Protein AF-A0AAN1WGZ3-F1 (afdb_monomer_lite)

Organism: NCBI:txid2721545

Structure (mmCIF, N/CA/C/O backbone):
data_AF-A0AAN1WGZ3-F1
#
_entry.id   AF-A0AAN1WGZ3-F1
#
loop_
_atom_site.group_PDB
_atom_site.id
_atom_site.type_symbol
_atom_site.label_atom_id
_atom_site.label_alt_id
_atom_site.label_comp_id
_atom_site.label_asym_id
_atom_site.label_entity_id
_atom_site.label_seq_id
_atom_site.pdbx_PDB_ins_code
_atom_site.Cartn_x
_atom_site.Cartn_y
_atom_site.Cartn_z
_atom_site.occupancy
_atom_site.B_iso_or_equiv
_atom_site.auth_seq_id
_atom_site.auth_comp_id
_atom_site.auth_asym_id
_atom_site.auth_atom_id
_atom_site.pdbx_PDB_model_num
ATOM 1 N N . MET A 1 1 ? 32.725 -44.869 12.347 1.00 58.53 1 MET A N 1
ATOM 2 C CA . MET A 1 1 ? 33.071 -43.441 12.246 1.00 58.53 1 MET A CA 1
ATOM 3 C C . MET A 1 1 ? 31.828 -42.665 12.606 1.00 58.53 1 MET A C 1
ATOM 5 O O . MET A 1 1 ? 30.893 -42.630 11.819 1.00 58.53 1 MET A O 1
ATOM 9 N N . SER A 1 2 ? 31.799 -42.163 13.828 1.00 51.41 2 SER A N 1
ATOM 10 C CA . SER A 1 2 ? 30.819 -41.206 14.329 1.00 51.41 2 SER A CA 1
ATOM 11 C C . SER A 1 2 ? 31.590 -40.447 15.392 1.00 51.41 2 SER A C 1
ATOM 13 O O . SER A 1 2 ? 31.663 -40.877 16.540 1.00 51.41 2 SER A O 1
ATOM 15 N N . ASP A 1 3 ? 32.325 -39.445 14.918 1.00 56.78 3 ASP A N 1
ATOM 16 C CA . ASP A 1 3 ? 33.031 -38.489 15.752 1.00 56.78 3 ASP A CA 1
ATOM 17 C C . ASP A 1 3 ? 31.974 -37.742 16.572 1.00 56.78 3 ASP A C 1
ATOM 19 O O . ASP A 1 3 ? 31.217 -36.918 16.059 1.00 56.78 3 ASP A O 1
ATOM 23 N N . GLU A 1 4 ? 31.870 -38.144 17.835 1.00 59.75 4 GLU A N 1
ATOM 24 C CA . GLU A 1 4 ? 31.152 -37.459 18.900 1.00 59.75 4 GLU A CA 1
ATOM 25 C C . GLU A 1 4 ? 31.938 -36.180 19.204 1.00 59.75 4 GLU A C 1
ATOM 27 O O . GLU A 1 4 ? 32.927 -36.198 19.937 1.00 59.75 4 GLU A O 1
ATOM 32 N N . TYR A 1 5 ? 31.572 -35.082 18.543 1.00 63.56 5 TYR A N 1
ATOM 33 C CA . TYR A 1 5 ? 32.102 -33.772 18.891 1.00 63.56 5 TYR A CA 1
ATOM 34 C C . TYR A 1 5 ? 31.440 -33.317 20.192 1.00 63.56 5 TYR A C 1
ATOM 36 O O . TYR A 1 5 ? 30.268 -32.955 20.227 1.00 63.56 5 TYR A O 1
ATOM 44 N N . ASP A 1 6 ? 32.254 -33.422 21.233 1.00 57.12 6 ASP A N 1
ATOM 45 C CA . ASP A 1 6 ? 32.156 -32.899 22.590 1.00 57.12 6 ASP A CA 1
ATOM 46 C C . ASP A 1 6 ? 31.664 -31.435 22.609 1.00 57.12 6 ASP A C 1
ATOM 48 O O . ASP A 1 6 ? 32.362 -30.517 22.169 1.00 57.12 6 ASP A O 1
ATOM 52 N N . ASP A 1 7 ? 30.431 -31.231 23.080 1.00 60.88 7 ASP A N 1
ATOM 53 C CA . ASP A 1 7 ? 29.788 -29.926 23.261 1.00 60.88 7 ASP A CA 1
ATOM 54 C C . ASP A 1 7 ? 30.297 -29.274 24.556 1.00 60.88 7 ASP A C 1
ATOM 56 O O . ASP A 1 7 ? 29.658 -29.310 25.608 1.00 60.88 7 ASP A O 1
ATOM 60 N N . VAL A 1 8 ? 31.503 -28.708 24.494 1.00 59.81 8 VAL A N 1
ATOM 61 C CA . VAL A 1 8 ? 32.076 -27.900 25.579 1.00 59.81 8 VAL A CA 1
ATOM 62 C C . VAL A 1 8 ? 31.570 -26.459 25.492 1.00 59.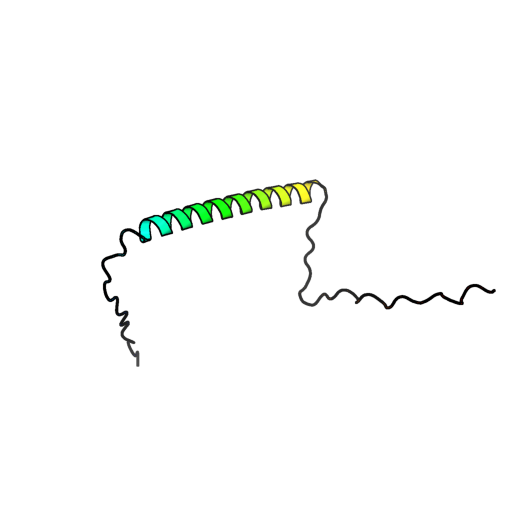81 8 VAL A C 1
ATOM 64 O O . VAL A 1 8 ? 32.296 -25.533 25.130 1.00 59.81 8 VAL A O 1
ATOM 67 N N . LEU A 1 9 ? 30.300 -26.253 25.845 1.00 59.56 9 LEU A N 1
ATOM 68 C CA . LEU A 1 9 ? 29.815 -24.924 26.215 1.00 59.56 9 LEU A CA 1
ATOM 69 C C . LEU A 1 9 ? 30.308 -24.605 27.628 1.00 59.56 9 LEU A C 1
ATOM 71 O O . LEU A 1 9 ? 29.709 -24.997 28.629 1.00 59.56 9 LEU A O 1
ATOM 75 N N . ASP A 1 10 ? 31.432 -23.896 27.680 1.00 58.00 10 ASP A N 1
ATOM 76 C CA . ASP A 1 10 ? 32.002 -23.294 28.882 1.00 58.00 10 ASP A CA 1
ATOM 77 C C . ASP A 1 10 ? 31.046 -22.203 29.399 1.00 58.00 10 ASP A C 1
ATOM 79 O O . ASP A 1 10 ? 31.123 -21.029 29.036 1.00 58.00 10 ASP A O 1
ATOM 83 N N . ASN A 1 11 ? 30.053 -22.620 30.186 1.00 65.00 11 ASN A N 1
ATOM 84 C CA . ASN A 1 11 ? 29.150 -21.729 30.903 1.00 65.00 11 ASN A CA 1
ATOM 85 C C . ASN A 1 11 ? 29.834 -21.300 32.209 1.00 65.00 11 ASN A C 1
ATOM 87 O O . ASN A 1 11 ? 29.510 -21.808 33.287 1.00 65.00 11 ASN A O 1
ATOM 91 N N . ASP A 1 12 ? 30.816 -20.399 32.095 1.00 52.72 12 ASP A N 1
ATOM 92 C CA . ASP A 1 12 ? 31.421 -19.724 33.243 1.00 52.72 12 ASP A CA 1
ATOM 93 C C . ASP A 1 12 ? 30.348 -18.875 33.933 1.00 52.72 12 ASP A C 1
ATOM 95 O O . ASP A 1 12 ? 29.893 -17.837 33.442 1.00 52.72 12 ASP A O 1
ATOM 99 N N . ALA A 1 13 ? 29.879 -19.398 35.061 1.00 58.53 13 ALA A N 1
ATOM 100 C CA . ALA A 1 13 ? 28.810 -18.849 35.864 1.00 58.53 13 ALA A CA 1
ATOM 101 C C . ALA A 1 13 ? 29.198 -17.474 36.433 1.00 58.53 13 ALA A C 1
ATOM 103 O O . ALA A 1 13 ? 29.682 -17.356 37.560 1.00 58.53 13 ALA A O 1
ATOM 104 N N . SER A 1 14 ? 28.891 -16.407 35.694 1.00 53.06 14 SER A N 1
ATOM 105 C CA . SER A 1 14 ? 28.750 -15.075 36.276 1.00 53.06 14 SER A CA 1
ATOM 106 C C . SER A 1 14 ? 27.387 -14.984 36.966 1.00 53.06 14 SER A C 1
ATOM 108 O O . SER A 1 14 ? 26.348 -14.713 36.358 1.00 53.06 14 SER A O 1
ATOM 110 N N . SER A 1 15 ? 27.399 -15.282 38.264 1.00 61.12 15 SER A N 1
ATOM 111 C CA . SER A 1 15 ? 26.279 -15.124 39.195 1.00 61.12 15 SER A CA 1
ATOM 112 C C . SER A 1 15 ? 25.978 -13.636 39.453 1.00 61.12 15 SER A C 1
ATOM 114 O O 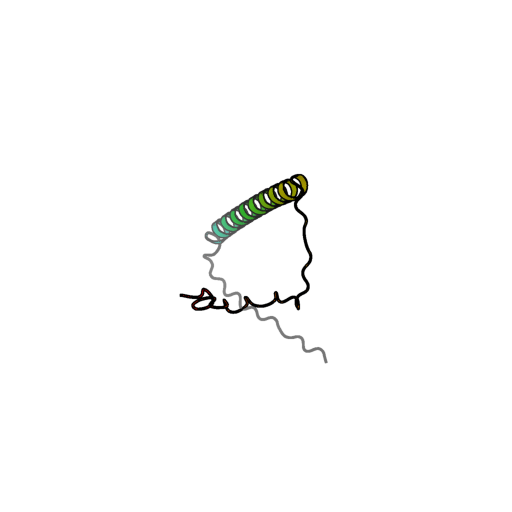. SER A 1 15 ? 26.165 -13.150 40.564 1.00 61.12 15 SER A O 1
ATOM 116 N N . ASP A 1 16 ? 25.512 -12.918 38.430 1.00 54.66 16 ASP A N 1
ATOM 117 C CA . ASP A 1 16 ? 24.830 -11.612 38.531 1.00 54.66 16 ASP A CA 1
ATOM 118 C C . ASP A 1 16 ? 23.809 -11.450 37.374 1.00 54.66 16 ASP A C 1
ATOM 120 O O . ASP A 1 16 ? 23.682 -10.420 36.720 1.00 54.66 16 ASP A O 1
ATOM 124 N N . THR A 1 17 ? 23.105 -12.541 37.057 1.00 60.12 17 THR A N 1
ATOM 125 C CA . THR A 1 17 ? 22.187 -12.686 35.906 1.00 60.12 17 THR A CA 1
ATOM 126 C C . THR A 1 17 ? 20.758 -13.030 36.330 1.00 60.12 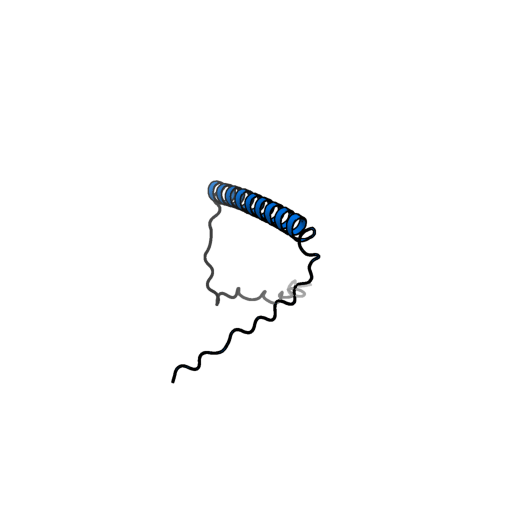17 THR A C 1
ATOM 128 O O . THR A 1 17 ? 19.978 -13.550 35.547 1.00 60.12 17 THR A O 1
ATOM 131 N N . VAL A 1 18 ? 20.373 -12.741 37.577 1.00 55.75 18 VAL A N 1
ATOM 132 C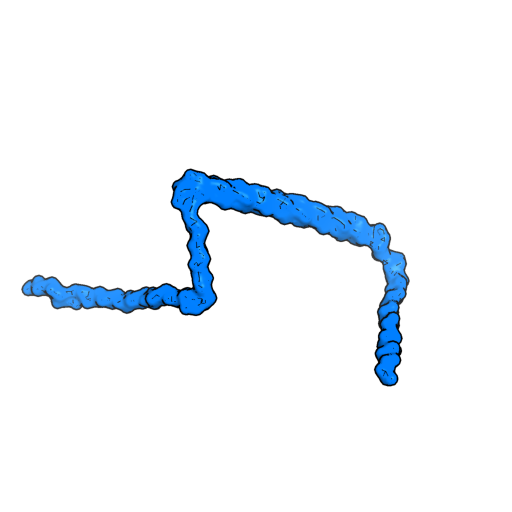 CA . VAL A 1 18 ? 18.983 -12.945 38.048 1.00 55.75 18 VAL A CA 1
ATOM 133 C C . VAL A 1 18 ? 18.176 -11.647 38.140 1.00 55.75 18 VAL A C 1
ATOM 135 O O . VAL A 1 18 ? 16.973 -11.694 38.365 1.00 55.75 18 VAL A O 1
ATOM 138 N N . SER A 1 19 ? 18.818 -10.488 37.942 1.00 55.41 19 SER A N 1
ATOM 139 C CA . SER A 1 19 ? 18.158 -9.172 37.978 1.00 55.41 19 SER A CA 1
ATOM 140 C C . SER A 1 19 ? 17.968 -8.554 36.583 1.00 55.41 19 SER A C 1
ATOM 142 O O . SER A 1 19 ? 17.002 -7.831 36.364 1.00 55.41 19 SER A O 1
ATOM 144 N N . SER A 1 20 ? 18.846 -8.856 35.616 1.00 58.00 20 SER A N 1
ATOM 145 C CA . SER A 1 20 ? 18.717 -8.367 34.230 1.00 58.00 20 SER A CA 1
ATOM 146 C C . SER A 1 20 ? 17.790 -9.224 33.363 1.00 58.00 20 SER A C 1
ATOM 148 O O . SER A 1 20 ? 17.193 -8.710 32.420 1.00 58.00 20 SER A O 1
ATOM 150 N N . ASP A 1 21 ? 17.636 -10.506 33.698 1.00 55.81 21 ASP A N 1
ATOM 151 C CA . ASP A 1 21 ? 16.797 -11.445 32.950 1.00 55.81 21 ASP A CA 1
ATOM 152 C C . ASP A 1 21 ? 15.304 -11.092 33.082 1.00 55.81 21 ASP A C 1
ATOM 154 O O . ASP A 1 21 ? 14.577 -11.090 32.094 1.00 55.81 21 ASP A O 1
ATOM 158 N N . MET A 1 22 ? 14.868 -10.633 34.265 1.00 57.56 22 MET A N 1
ATOM 159 C CA . MET A 1 22 ? 13.486 -10.194 34.526 1.00 57.56 22 MET A CA 1
ATOM 160 C C . MET A 1 22 ? 13.087 -8.928 33.734 1.00 57.56 22 MET A C 1
ATOM 162 O O . MET A 1 22 ? 11.945 -8.788 33.297 1.00 57.56 22 MET A O 1
ATOM 166 N N . GLU A 1 23 ? 14.021 -7.998 33.521 1.00 58.91 23 GLU A N 1
ATOM 167 C CA . GLU A 1 23 ? 13.785 -6.791 32.711 1.00 58.91 23 GLU A CA 1
ATOM 168 C C . GLU A 1 23 ? 13.805 -7.109 31.207 1.00 58.91 23 GLU A C 1
ATOM 170 O O . GLU A 1 23 ? 13.035 -6.536 30.433 1.00 58.91 23 GLU A O 1
ATOM 175 N N . ALA A 1 24 ? 14.643 -8.060 30.780 1.00 59.66 24 ALA A N 1
ATOM 176 C CA . ALA A 1 24 ? 14.694 -8.513 29.394 1.00 59.66 24 ALA A CA 1
ATOM 177 C C . ALA A 1 24 ? 13.416 -9.261 28.986 1.00 59.66 24 ALA A C 1
ATOM 179 O O . ALA A 1 24 ? 12.881 -8.983 27.913 1.00 59.66 24 ALA A O 1
ATOM 180 N N . VAL A 1 25 ? 12.875 -10.139 29.839 1.00 59.72 25 VAL A N 1
ATOM 181 C CA . VAL A 1 25 ? 11.608 -10.836 29.551 1.00 59.72 25 VAL A CA 1
ATOM 182 C C . VAL A 1 25 ? 10.423 -9.868 29.489 1.00 59.72 25 VAL A C 1
ATOM 184 O O . VAL A 1 25 ? 9.647 -9.941 28.541 1.00 59.72 25 VAL A O 1
ATOM 187 N N . ASN A 1 26 ? 10.343 -8.882 30.392 1.00 59.56 26 ASN A N 1
ATOM 188 C CA . ASN A 1 26 ? 9.317 -7.831 30.334 1.00 59.56 26 ASN A CA 1
ATOM 189 C C . ASN A 1 26 ? 9.426 -6.975 29.060 1.00 59.56 26 ASN A C 1
ATOM 191 O O . ASN A 1 26 ? 8.414 -6.605 28.462 1.00 59.56 26 ASN A O 1
ATOM 195 N N . SER A 1 27 ? 10.648 -6.659 28.620 1.00 59.84 27 SER A N 1
ATOM 196 C CA . SER A 1 27 ? 10.893 -5.925 27.372 1.00 59.84 27 SER A CA 1
ATOM 197 C C . SER A 1 27 ? 10.495 -6.746 26.137 1.00 59.84 27 SER A C 1
ATOM 199 O O . SER A 1 27 ? 9.886 -6.216 25.206 1.00 59.84 27 SER A O 1
ATOM 201 N N . ILE A 1 28 ? 10.748 -8.059 26.147 1.00 61.00 28 ILE A N 1
ATOM 202 C CA . ILE A 1 28 ? 10.326 -8.980 25.082 1.00 61.00 28 ILE A CA 1
ATOM 203 C C . ILE A 1 28 ? 8.796 -9.096 25.033 1.00 61.00 28 ILE A C 1
ATOM 205 O O . ILE A 1 28 ? 8.225 -8.901 23.961 1.00 61.00 28 ILE A O 1
ATOM 209 N N . GLU A 1 29 ? 8.120 -9.298 26.167 1.00 61.72 29 GLU A N 1
ATOM 210 C CA . GLU A 1 29 ? 6.651 -9.365 26.231 1.00 61.72 29 GLU A CA 1
ATOM 211 C C . GLU A 1 29 ? 5.987 -8.063 25.752 1.00 61.72 29 GLU A C 1
ATOM 213 O O . GLU A 1 29 ? 4.979 -8.087 25.041 1.00 61.72 29 GLU A O 1
ATOM 218 N N . SER A 1 30 ? 6.591 -6.915 26.075 1.00 63.66 30 SER A N 1
ATOM 219 C CA . SER A 1 30 ? 6.166 -5.607 25.560 1.00 63.66 30 SER A CA 1
ATOM 220 C C . SER A 1 30 ? 6.326 -5.526 24.039 1.00 63.66 30 SER A C 1
ATOM 222 O O . SER A 1 30 ? 5.423 -5.067 23.341 1.00 63.66 30 SER A O 1
ATOM 224 N N . SER A 1 31 ? 7.455 -6.014 23.516 1.00 75.56 31 SER A N 1
ATOM 225 C CA . SER A 1 31 ? 7.753 -6.012 22.082 1.00 75.56 31 SER A CA 1
ATOM 226 C C . SER A 1 31 ? 6.820 -6.930 21.282 1.00 75.56 31 SER A C 1
ATOM 228 O O . SER A 1 31 ? 6.423 -6.592 20.165 1.00 75.56 31 SER A O 1
ATOM 230 N N . ASP A 1 32 ? 6.412 -8.063 21.857 1.00 81.69 32 ASP A N 1
ATOM 231 C CA . ASP A 1 32 ? 5.452 -8.971 21.233 1.00 81.69 32 ASP A CA 1
ATOM 232 C C . ASP A 1 32 ? 4.035 -8.394 21.273 1.00 81.69 32 ASP A C 1
ATOM 234 O O . ASP A 1 32 ? 3.322 -8.461 20.272 1.00 81.69 32 ASP A O 1
ATOM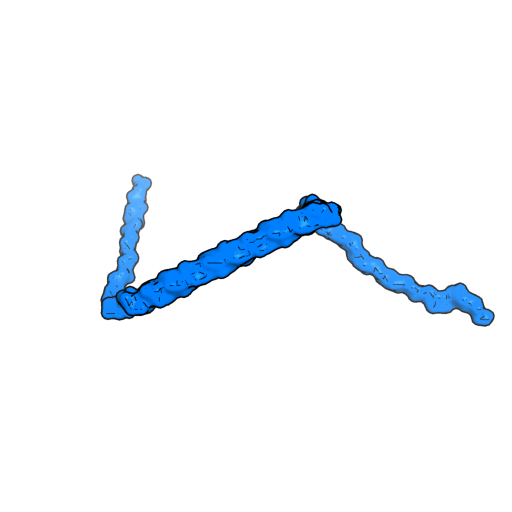 238 N N . ALA A 1 33 ? 3.651 -7.719 22.361 1.00 85.00 33 ALA A N 1
ATOM 239 C CA . ALA A 1 33 ? 2.391 -6.981 22.416 1.00 85.00 33 ALA A CA 1
ATOM 240 C C . ALA A 1 33 ? 2.335 -5.843 21.377 1.00 85.00 33 ALA A C 1
ATOM 242 O O . ALA A 1 33 ? 1.289 -5.607 20.767 1.00 85.00 33 ALA A O 1
ATOM 243 N N . GLU A 1 34 ? 3.444 -5.140 21.140 1.00 84.94 34 GLU A N 1
ATOM 244 C CA . GLU A 1 34 ? 3.548 -4.115 20.095 1.00 84.94 34 GLU A CA 1
ATOM 245 C C . GLU A 1 34 ? 3.461 -4.706 18.683 1.00 84.94 34 GLU A C 1
ATOM 247 O O . GLU A 1 34 ? 2.733 -4.175 17.840 1.00 84.94 34 GLU A O 1
ATOM 252 N N . ARG A 1 35 ? 4.149 -5.825 18.422 1.00 87.44 35 ARG A N 1
ATOM 253 C CA . ARG A 1 35 ? 4.044 -6.554 17.148 1.00 87.44 35 ARG A CA 1
ATOM 254 C C . ARG A 1 35 ? 2.630 -7.048 16.894 1.00 87.44 35 ARG A C 1
ATOM 256 O O . ARG A 1 35 ? 2.145 -6.921 15.772 1.00 87.44 35 ARG A O 1
ATOM 263 N N . GLU A 1 36 ? 1.962 -7.562 17.921 1.00 90.88 36 GLU A N 1
ATOM 264 C CA . GLU A 1 36 ? 0.582 -8.022 17.810 1.00 90.88 36 GLU A CA 1
ATOM 265 C C . GLU A 1 36 ? -0.358 -6.856 17.492 1.00 90.88 36 GLU A C 1
ATOM 267 O O . GLU A 1 36 ? -1.179 -6.948 16.583 1.00 90.88 36 GLU A O 1
ATOM 272 N N . ARG A 1 37 ? -0.179 -5.698 18.142 1.00 90.38 37 ARG A N 1
ATOM 273 C CA . ARG A 1 37 ? -0.922 -4.478 17.783 1.00 90.38 37 ARG A CA 1
ATOM 274 C C . ARG A 1 37 ? -0.672 -4.047 16.341 1.00 90.38 37 ARG A C 1
ATOM 276 O O . ARG A 1 37 ? -1.622 -3.694 15.647 1.00 90.38 37 ARG A O 1
ATOM 283 N N . ALA A 1 38 ? 0.580 -4.076 15.886 1.00 92.31 38 ALA A N 1
ATOM 284 C CA . ALA A 1 38 ? 0.924 -3.739 14.507 1.00 92.31 38 ALA A CA 1
ATOM 285 C C . ALA A 1 38 ? 0.288 -4.719 13.508 1.00 92.31 38 ALA A C 1
ATOM 287 O O . ALA A 1 38 ? -0.188 -4.296 12.457 1.00 92.31 38 ALA A O 1
ATOM 288 N N . ARG A 1 39 ? 0.230 -6.010 13.853 1.00 94.56 39 ARG A N 1
ATOM 289 C CA . ARG A 1 39 ? -0.424 -7.043 13.047 1.00 94.56 39 ARG A CA 1
ATOM 290 C C . ARG A 1 39 ? -1.927 -6.806 12.936 1.00 94.56 39 ARG A C 1
ATOM 292 O O . ARG A 1 39 ? -2.436 -6.775 11.823 1.00 94.56 39 ARG A O 1
ATOM 299 N N . LEU A 1 40 ? -2.607 -6.563 14.057 1.00 95.56 40 LEU A N 1
ATOM 300 C CA . LEU A 1 40 ? -4.045 -6.272 14.082 1.00 95.56 40 LEU A CA 1
ATOM 301 C C . LEU A 1 40 ? -4.389 -5.007 13.285 1.00 95.56 40 LEU A C 1
ATOM 303 O O . LEU A 1 40 ? -5.364 -4.989 12.537 1.00 95.56 40 LEU A O 1
ATOM 307 N N . GLN A 1 41 ? -3.576 -3.954 13.414 1.00 95.50 41 GLN A N 1
ATOM 308 C CA . GLN A 1 41 ? -3.756 -2.727 12.638 1.00 95.50 41 GLN A CA 1
ATOM 309 C C . GLN A 1 41 ? -3.606 -2.992 11.135 1.00 95.50 41 GLN A C 1
ATOM 311 O O . GLN A 1 41 ? -4.432 -2.549 10.342 1.00 95.50 41 GLN A O 1
ATOM 316 N N . LEU A 1 42 ? -2.575 -3.745 10.748 1.00 94.69 42 LEU A N 1
ATOM 317 C CA . LEU A 1 42 ? -2.319 -4.094 9.356 1.00 94.69 42 LEU A CA 1
ATOM 318 C C . LEU A 1 42 ? -3.441 -4.965 8.774 1.00 94.69 42 LEU A C 1
ATOM 320 O O . LEU A 1 42 ? -3.841 -4.749 7.634 1.00 94.69 42 LEU A O 1
ATOM 324 N N . GLU A 1 43 ? -3.979 -5.911 9.544 1.00 95.06 43 GLU A N 1
ATOM 325 C CA . GLU A 1 43 ? -5.138 -6.720 9.145 1.00 95.06 43 GLU A CA 1
ATOM 326 C C . GLU A 1 43 ? -6.372 -5.839 8.887 1.00 95.06 43 GLU A C 1
ATOM 328 O O . GLU A 1 43 ? -6.982 -5.945 7.821 1.00 95.06 43 GLU A O 1
ATOM 333 N N . ALA A 1 44 ? -6.677 -4.897 9.786 1.00 96.00 44 ALA A N 1
ATOM 334 C CA . ALA A 1 44 ? -7.779 -3.950 9.606 1.00 96.00 44 ALA A CA 1
ATOM 335 C C . ALA A 1 44 ? -7.595 -3.049 8.369 1.00 96.00 44 ALA A C 1
ATOM 337 O O . ALA A 1 44 ? -8.542 -2.812 7.613 1.00 96.00 44 ALA A O 1
ATOM 338 N N . ASP A 1 45 ? -6.373 -2.570 8.130 1.00 95.31 45 ASP A N 1
ATOM 339 C CA . ASP A 1 45 ? -6.055 -1.732 6.972 1.00 95.31 45 ASP A CA 1
ATOM 340 C C . ASP A 1 45 ? -6.183 -2.515 5.653 1.00 95.31 45 ASP A C 1
ATOM 342 O O . ASP A 1 45 ? -6.689 -1.981 4.659 1.00 95.31 45 ASP A O 1
ATOM 346 N N . ILE A 1 46 ? -5.787 -3.796 5.637 1.00 94.69 46 ILE A N 1
ATOM 347 C CA . ILE A 1 46 ? -5.991 -4.691 4.489 1.00 94.69 46 ILE A CA 1
ATOM 348 C C . ILE A 1 46 ? -7.484 -4.882 4.219 1.00 94.69 46 ILE A C 1
ATOM 350 O O . ILE A 1 46 ? -7.916 -4.744 3.072 1.00 94.69 46 ILE A O 1
ATOM 354 N N . GLU A 1 47 ? -8.283 -5.179 5.244 1.00 94.06 47 GLU A N 1
ATOM 355 C CA . GLU A 1 47 ? -9.731 -5.357 5.093 1.00 94.06 47 GLU A CA 1
ATOM 356 C C . GLU A 1 47 ? -10.398 -4.098 4.530 1.00 94.06 47 GLU A C 1
ATOM 358 O O . GLU A 1 47 ? -11.177 -4.179 3.576 1.00 94.06 47 GLU A O 1
ATOM 363 N N . ALA A 1 48 ? -10.044 -2.922 5.055 1.00 96.06 48 ALA A N 1
ATOM 364 C CA . ALA A 1 48 ? -10.543 -1.646 4.558 1.00 96.06 48 ALA A CA 1
ATOM 365 C C . ALA A 1 48 ? -10.121 -1.387 3.101 1.00 96.06 48 ALA A C 1
ATOM 367 O O . ALA A 1 48 ? -10.925 -0.906 2.299 1.00 96.06 48 ALA A O 1
ATOM 368 N N . PHE A 1 49 ? -8.882 -1.716 2.726 1.00 96.06 49 PHE A N 1
ATOM 369 C CA . PHE A 1 49 ? -8.401 -1.580 1.350 1.00 96.06 49 PHE A CA 1
ATOM 370 C C . PHE A 1 49 ? -9.198 -2.460 0.379 1.00 96.06 49 PHE A C 1
ATOM 372 O O . PHE A 1 49 ? -9.641 -1.976 -0.664 1.00 96.06 49 PHE A O 1
ATOM 379 N N . LEU A 1 50 ? -9.439 -3.723 0.741 1.00 94.94 50 LEU A N 1
ATOM 380 C CA . LEU A 1 50 ? -10.227 -4.655 -0.067 1.00 94.94 50 LEU A CA 1
ATOM 381 C C . LEU A 1 50 ? -11.703 -4.229 -0.154 1.00 94.94 50 LEU A C 1
ATOM 383 O O . LEU A 1 50 ? -12.287 -4.254 -1.237 1.00 94.94 50 LEU A O 1
ATOM 387 N N . ALA A 1 51 ? -12.299 -3.774 0.954 1.00 95.00 51 ALA A N 1
ATOM 388 C CA . ALA A 1 51 ? -13.686 -3.302 0.993 1.00 95.00 51 ALA A CA 1
ATOM 389 C C . ALA A 1 51 ? -13.913 -2.043 0.138 1.00 95.00 51 ALA A C 1
ATOM 391 O O . ALA A 1 51 ? -14.959 -1.902 -0.493 1.00 95.00 51 ALA A O 1
ATOM 392 N N . ASN A 1 52 ? -12.919 -1.154 0.064 1.00 96.00 52 ASN A N 1
ATOM 393 C CA . ASN A 1 52 ? -12.948 0.032 -0.797 1.00 96.00 52 ASN A CA 1
ATOM 394 C C . ASN A 1 52 ? -12.731 -0.285 -2.293 1.00 96.00 52 ASN A C 1
ATOM 396 O O . ASN A 1 52 ? -12.672 0.634 -3.111 1.00 96.00 52 ASN A O 1
ATOM 400 N N . GLY A 1 53 ? -12.616 -1.565 -2.669 1.00 93.81 53 GLY A N 1
ATOM 401 C CA . GLY A 1 53 ? -12.410 -2.001 -4.052 1.00 93.81 53 GLY A CA 1
ATOM 402 C C . GLY A 1 53 ? -10.943 -2.039 -4.485 1.00 93.81 53 GLY A C 1
ATOM 403 O O . GLY A 1 53 ? -10.660 -2.133 -5.680 1.00 93.81 53 GLY A O 1
ATOM 404 N N . GLY A 1 54 ? -10.005 -1.961 -3.537 1.00 93.56 54 GLY A N 1
ATOM 405 C CA . GLY A 1 54 ? -8.596 -2.242 -3.782 1.00 93.56 54 GLY A CA 1
ATOM 406 C C . GLY A 1 54 ? -8.367 -3.721 -4.113 1.00 93.56 54 GLY A C 1
ATOM 407 O O . GLY A 1 54 ? -9.082 -4.600 -3.638 1.00 93.56 54 GLY A O 1
ATOM 408 N N . GLN A 1 55 ? -7.352 -4.007 -4.931 1.00 93.69 55 GLN A N 1
ATOM 409 C CA . GLN A 1 55 ? -6.963 -5.371 -5.304 1.00 93.69 55 GLN A CA 1
ATOM 410 C C . GLN A 1 55 ? -5.470 -5.592 -5.063 1.00 93.69 55 GLN A C 1
ATOM 412 O O . GLN A 1 55 ? -4.653 -4.703 -5.311 1.00 93.69 55 GLN A O 1
ATOM 417 N N . ILE A 1 56 ? -5.110 -6.791 -4.610 1.00 91.12 56 ILE A N 1
ATOM 418 C CA . ILE A 1 56 ? -3.715 -7.191 -4.417 1.00 91.12 56 ILE A CA 1
ATOM 419 C C . ILE A 1 56 ? -3.207 -7.777 -5.734 1.00 91.12 56 ILE A C 1
ATOM 421 O O . ILE A 1 56 ? -3.776 -8.733 -6.257 1.00 91.12 56 ILE A O 1
ATOM 425 N N . GLN A 1 57 ? -2.139 -7.194 -6.276 1.00 91.38 57 GLN A N 1
ATOM 426 C CA . GLN A 1 57 ? -1.493 -7.671 -7.498 1.00 91.38 57 GLN A CA 1
ATOM 427 C C . GLN A 1 57 ? -0.210 -8.418 -7.134 1.00 91.38 57 GLN A C 1
ATOM 429 O O . GLN A 1 57 ? 0.630 -7.892 -6.407 1.00 91.38 57 GLN A O 1
ATOM 434 N N . SER A 1 58 ? -0.060 -9.640 -7.642 1.00 90.75 58 SER A N 1
ATOM 435 C CA . SER A 1 58 ? 1.198 -10.381 -7.556 1.00 90.75 58 SER A CA 1
ATOM 436 C C . SER A 1 58 ? 2.117 -9.926 -8.689 1.00 90.75 58 SER A C 1
ATOM 438 O O . SER A 1 58 ? 1.694 -9.879 -9.843 1.00 90.75 58 SER A O 1
ATOM 440 N N . VAL A 1 59 ? 3.351 -9.552 -8.355 1.00 89.19 59 VAL A N 1
ATOM 441 C CA . VAL A 1 59 ? 4.357 -9.086 -9.315 1.00 89.19 59 VAL A CA 1
ATOM 442 C C . VAL A 1 59 ? 5.522 -10.070 -9.296 1.00 89.19 59 VAL A C 1
ATOM 444 O O . VAL A 1 59 ? 6.100 -10.316 -8.238 1.00 89.19 59 VAL A O 1
ATOM 447 N N . ASP A 1 60 ? 5.862 -10.633 -10.458 1.00 90.38 60 ASP A N 1
ATOM 448 C CA . ASP A 1 60 ? 7.005 -11.539 -10.586 1.00 90.38 60 ASP A CA 1
ATOM 449 C C . ASP A 1 60 ? 8.330 -10.797 -10.370 1.00 90.38 60 ASP A C 1
ATOM 451 O O . ASP A 1 60 ? 8.491 -9.633 -10.740 1.00 90.38 60 ASP A O 1
ATOM 455 N N . VAL A 1 61 ? 9.329 -11.511 -9.847 1.00 87.94 61 VAL A N 1
ATOM 456 C CA . VAL A 1 61 ? 10.655 -10.964 -9.493 1.00 87.94 61 VAL A CA 1
ATOM 457 C C . VAL A 1 61 ? 11.372 -10.299 -10.680 1.00 87.94 61 VAL A C 1
ATOM 459 O O . VAL A 1 61 ? 12.186 -9.401 -10.491 1.00 87.94 61 VAL A O 1
ATOM 462 N N . ASN A 1 62 ? 11.060 -10.713 -11.910 1.00 85.88 62 ASN A N 1
ATOM 463 C CA . ASN A 1 62 ? 11.697 -10.211 -13.131 1.00 85.88 62 ASN A CA 1
ATOM 464 C C . ASN A 1 62 ? 10.890 -9.103 -13.835 1.00 85.88 62 ASN A C 1
ATOM 466 O O . ASN A 1 62 ? 11.217 -8.738 -14.966 1.00 85.88 62 ASN A O 1
ATOM 470 N N . VAL A 1 63 ? 9.829 -8.577 -13.211 1.00 86.12 63 VAL A N 1
ATOM 471 C CA . VAL A 1 63 ? 9.065 -7.455 -13.769 1.00 86.12 63 VAL A CA 1
ATOM 472 C C . VAL A 1 63 ? 9.803 -6.160 -13.469 1.00 86.12 63 VAL A C 1
ATOM 474 O O . VAL A 1 63 ? 9.833 -5.672 -12.342 1.00 86.12 63 VAL A O 1
ATOM 477 N N . MET A 1 64 ? 10.377 -5.576 -14.515 1.00 84.75 64 MET A N 1
ATOM 478 C CA . MET A 1 64 ? 10.904 -4.221 -14.486 1.00 84.75 64 MET A CA 1
ATOM 479 C C . MET A 1 64 ? 9.945 -3.325 -15.272 1.00 84.75 64 MET A C 1
ATOM 481 O O . MET A 1 64 ? 9.582 -3.645 -16.404 1.00 84.75 64 MET A O 1
ATOM 485 N N . ALA A 1 65 ? 9.507 -2.215 -14.678 1.00 84.25 65 ALA A N 1
ATOM 486 C CA . ALA A 1 65 ? 8.761 -1.207 -15.425 1.00 84.25 65 ALA A CA 1
ATOM 487 C C . ALA A 1 65 ? 9.646 -0.631 -16.546 1.00 84.25 65 ALA A C 1
ATOM 489 O O . ALA A 1 65 ? 10.860 -0.504 -16.359 1.00 84.25 65 ALA A O 1
ATOM 490 N N . ASP A 1 66 ? 9.046 -0.271 -17.690 1.00 86.12 66 ASP A N 1
ATOM 491 C CA . ASP A 1 66 ? 9.762 0.460 -18.746 1.00 86.12 66 ASP A CA 1
ATOM 492 C C . ASP A 1 66 ? 10.371 1.719 -18.107 1.00 86.12 66 ASP A C 1
ATOM 494 O O . ASP A 1 66 ? 9.631 2.503 -17.494 1.00 86.12 66 ASP A O 1
ATOM 498 N N . PRO A 1 67 ? 11.701 1.903 -18.157 1.00 87.06 67 PRO A N 1
ATOM 499 C CA . PRO A 1 67 ? 12.328 3.063 -17.555 1.00 87.06 67 PRO A CA 1
ATOM 500 C C . PRO A 1 67 ? 11.718 4.359 -18.107 1.00 87.06 67 PRO A C 1
ATOM 502 O O . PRO A 1 67 ? 11.295 4.422 -19.267 1.00 87.06 67 PRO A O 1
ATOM 505 N N . PRO A 1 68 ? 11.684 5.432 -17.298 1.00 89.56 68 PRO A N 1
ATOM 506 C CA . PRO A 1 68 ? 11.126 6.703 -17.729 1.00 89.56 68 PRO A CA 1
ATOM 507 C C . PRO A 1 68 ? 11.816 7.172 -19.013 1.00 89.56 68 PRO A C 1
ATOM 509 O O . PRO A 1 68 ? 13.042 7.296 -19.088 1.00 89.56 68 PRO A O 1
ATOM 512 N N . LYS A 1 69 ? 11.015 7.434 -20.047 1.00 86.69 69 LYS A N 1
ATOM 513 C CA . LYS A 1 69 ? 11.529 7.898 -21.336 1.00 86.69 69 LYS A CA 1
ATOM 514 C C . LYS A 1 69 ? 12.081 9.308 -21.189 1.00 86.69 69 LYS A C 1
ATOM 516 O O . LYS A 1 69 ? 11.507 10.147 -20.495 1.00 86.69 69 LYS A O 1
ATOM 521 N N . ARG A 1 70 ? 13.188 9.582 -21.887 1.00 87.50 70 ARG A N 1
ATOM 522 C CA . ARG A 1 70 ? 13.754 10.935 -21.937 1.00 87.50 70 ARG A CA 1
ATOM 523 C C . ARG A 1 70 ? 12.686 11.918 -22.436 1.00 87.50 70 ARG A C 1
ATOM 525 O O . ARG A 1 70 ? 12.077 11.635 -23.476 1.00 87.50 70 ARG A O 1
ATOM 532 N N . PRO A 1 71 ? 12.486 13.061 -21.755 1.00 87.56 71 PRO A N 1
ATOM 533 C CA . PRO A 1 71 ? 11.556 14.074 -22.227 1.00 87.56 71 PRO A CA 1
ATOM 534 C C . PRO A 1 71 ? 11.990 14.534 -23.621 1.00 87.56 71 PRO A C 1
ATOM 536 O O . PRO A 1 71 ? 13.161 14.850 -23.844 1.00 87.56 71 PRO A O 1
ATOM 539 N N . GLN A 1 72 ? 11.060 14.536 -24.575 1.00 82.19 72 GLN A N 1
ATOM 540 C CA . GLN A 1 72 ? 11.302 15.149 -25.876 1.00 82.19 72 GLN A CA 1
ATOM 541 C C . GLN A 1 72 ? 11.186 16.664 -25.69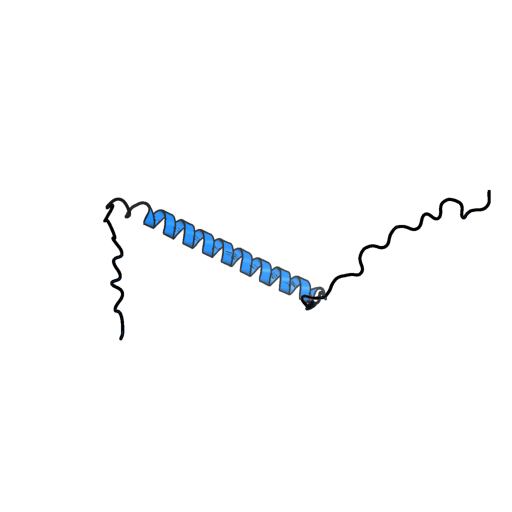9 1.00 82.19 72 GLN A C 1
ATOM 543 O O . GLN A 1 72 ? 10.161 17.163 -25.235 1.00 82.19 72 GLN A O 1
ATOM 548 N N . SER A 1 73 ? 12.244 17.401 -26.033 1.00 84.38 73 SER A N 1
ATOM 549 C CA . SER A 1 73 ? 12.158 18.856 -26.111 1.00 84.38 73 SER A CA 1
ATOM 550 C C . SER A 1 73 ? 11.380 19.216 -27.375 1.00 84.38 73 SER A C 1
ATOM 552 O O . SER A 1 73 ? 11.906 19.092 -28.476 1.00 84.38 73 SER A O 1
ATOM 554 N N . ASN A 1 74 ? 10.137 19.675 -27.224 1.00 76.38 74 ASN A N 1
ATOM 555 C CA . ASN A 1 74 ? 9.367 20.293 -28.313 1.00 76.38 74 ASN A CA 1
ATOM 556 C C . ASN A 1 74 ? 9.757 21.770 -28.539 1.00 76.38 74 ASN A C 1
ATOM 558 O O . ASN A 1 74 ? 9.051 22.511 -29.226 1.00 76.38 74 ASN A O 1
ATOM 562 N N . TYR A 1 75 ? 10.870 22.223 -27.954 1.00 80.25 75 TYR A N 1
ATOM 563 C CA . TYR A 1 75 ? 11.353 23.586 -28.130 1.00 80.25 75 TYR A CA 1
ATOM 564 C C . TYR A 1 75 ? 11.845 23.786 -29.572 1.00 80.25 75 TYR A C 1
ATOM 566 O O . TYR A 1 75 ? 12.770 23.107 -30.013 1.00 80.25 75 TYR A O 1
ATOM 574 N N . GLY A 1 76 ? 11.204 24.701 -30.307 1.00 73.94 76 GLY A N 1
ATOM 575 C CA . GLY A 1 76 ? 11.495 24.993 -31.719 1.00 73.94 76 GLY A CA 1
ATOM 576 C C . GLY A 1 76 ? 10.552 24.343 -32.743 1.00 73.94 76 GLY A C 1
ATOM 577 O O . GLY A 1 76 ? 10.748 24.535 -33.937 1.00 73.94 76 GLY A O 1
ATOM 578 N N . GLY A 1 77 ? 9.526 23.598 -32.306 1.00 74.12 77 GLY A N 1
ATOM 579 C CA . GLY A 1 77 ? 8.485 23.043 -33.190 1.00 74.12 77 GLY A CA 1
ATOM 580 C C . GLY A 1 77 ? 7.331 24.004 -33.504 1.00 74.12 77 GLY A C 1
ATOM 581 O O . GLY A 1 77 ? 6.531 23.735 -34.400 1.00 74.12 77 GLY A O 1
ATOM 582 N N . GLN A 1 78 ? 7.236 25.124 -32.783 1.00 75.81 78 GLN A N 1
ATOM 583 C CA . GLN A 1 78 ? 6.331 26.215 -33.131 1.00 75.81 78 GLN A CA 1
ATOM 584 C C . GLN A 1 78 ? 7.026 27.122 -34.159 1.00 75.81 78 GLN A C 1
ATOM 586 O O . GLN A 1 78 ? 8.119 27.611 -33.859 1.00 75.81 78 GLN A O 1
ATOM 591 N N . PRO A 1 79 ? 6.434 27.352 -35.348 1.00 76.56 79 PRO A N 1
ATOM 592 C CA . PRO A 1 79 ? 6.956 28.347 -36.276 1.00 76.56 79 PRO A CA 1
ATOM 593 C C . PRO A 1 79 ? 6.918 29.731 -35.613 1.00 76.56 79 PRO A C 1
ATOM 595 O O . PRO A 1 79 ? 5.927 30.074 -34.963 1.00 76.56 79 PRO A O 1
ATOM 598 N N . ILE A 1 80 ? 8.018 30.475 -35.752 1.00 71.56 80 ILE A N 1
ATOM 599 C CA . ILE A 1 80 ? 8.157 31.874 -35.318 1.00 71.56 80 ILE A CA 1
ATOM 600 C C . ILE A 1 80 ? 7.592 32.842 -36.353 1.00 71.56 80 ILE A C 1
ATOM 602 O O . ILE A 1 80 ? 7.670 32.521 -37.562 1.00 71.56 80 ILE A O 1
#

Secondary structure (DSSP, 8-state):
--------------S--SSHHHHHHHHHHHHHHHHHHHHHHHHHHHHHHHHTT--PPP--TT--PPPPPPPP--TT-S--

pLDDT: mean 77.02, std 15.4, range [51.41, 96.06]

Foldseek 3Di:
DDPPPDPPPPPPDPPPPPVVVVVVVVVVVVVVVVVVVVVVVVVVVVVVCVVVVHDDDDDDPPDDDDPDDDDDPCPPVDDD

InterPro domains:
  IPR049191 Transcriptional regulator SutA, RNAP-binding domain [PF20661] (33-67)

Sequence (80 aa):
MSDEYDDVLDNDASSDTVSSDMEAVNSIESSDAERERARLQLEADIEAFLANGGQIQSVDVNVMADPPKRPQSNYGGQPI

Radius of gyration: 29.66 Å; chains: 1; bounding box: 47×75×76 Å